Protein AF-A0A961CJL5-F1 (afdb_monomer)

Secondary structure (DSSP, 8-state):
--B---GGGTTHHHHHHHHHHHHHHTT--GGGB--SS-BHHHHHHHHHHT-S-----TTSSTTTSB--TTSEEETTEEE--S-STT-GGG-HHHHHHHHHHHHTT-

Nearest PDB structures (foldseek):
  1tzz-assembly2_B  TM=9.627E-01  e=3.401E-08  Bradyrhizobium japonicum
  2dw7-assembly2_D  TM=9.636E-01  e=3.176E-08  Bradyrhizobium japonicum
  1tzz-assembly1_A  TM=9.610E-01  e=4.787E-08  Bradyrhizobium japonicum
  2dw6-assembly1_B  TM=9.633E-01  e=1.087E-07  Bradyrhizobium japonicum
  4kem-assembly1_B  TM=9.646E-01  e=1.922E-06  Azospirillum sp. B510

Mean predicted aligned error: 2.97 Å

Solvent-accessible surface area (backbone atoms only — not comparable to full-atom values): 6190 Å² total; per-residue (Å²): 131,76,42,52,72,28,36,89,82,45,79,29,65,75,43,39,52,54,51,49,55,54,38,46,77,71,74,42,62,59,52,37,31,34,29,50,75,18,25,43,64,52,55,52,51,22,66,76,70,56,36,56,42,56,50,71,37,89,96,46,66,69,60,68,25,39,72,35,86,71,34,54,71,54,98,94,44,74,41,80,59,91,53,75,88,71,36,60,83,55,25,75,77,36,44,65,61,54,52,55,60,52,59,79,74,111

Structure (mmCIF, N/CA/C/O backbone):
data_AF-A0A961CJL5-F1
#
_entry.id   AF-A0A961CJL5-F1
#
loop_
_atom_site.group_PDB
_atom_site.id
_atom_site.type_symbol
_atom_site.label_atom_id
_atom_site.label_alt_id
_atom_site.label_comp_id
_atom_site.label_asym_id
_atom_site.label_entity_id
_atom_site.label_seq_id
_atom_site.pdbx_PDB_ins_code
_atom_site.Cartn_x
_atom_site.Cartn_y
_atom_site.Cartn_z
_atom_site.occupancy
_atom_site.B_iso_or_equiv
_atom_site.auth_seq_id
_atom_site.auth_comp_id
_atom_site.auth_asym_id
_atom_site.auth_atom_id
_atom_site.pdbx_PDB_model_num
ATOM 1 N N . ASP A 1 1 ? -5.318 6.126 18.265 1.00 95.12 1 ASP A N 1
ATOM 2 C CA . ASP A 1 1 ? -3.951 5.771 17.821 1.00 95.12 1 ASP A CA 1
ATOM 3 C C . ASP A 1 1 ? -3.889 5.399 16.346 1.00 95.12 1 ASP A C 1
ATOM 5 O O . ASP A 1 1 ? -4.892 5.525 15.645 1.00 95.12 1 ASP A O 1
ATOM 9 N N . VAL A 1 2 ? -2.712 5.013 15.869 1.00 97.25 2 VAL A N 1
ATOM 10 C CA . VAL A 1 2 ? -2.464 4.522 14.508 1.00 97.25 2 VAL A CA 1
ATOM 11 C C . VAL A 1 2 ? -1.920 3.102 14.632 1.00 97.25 2 VAL A C 1
ATOM 13 O O . VAL A 1 2 ? -1.057 2.851 15.470 1.00 97.25 2 VAL A O 1
ATOM 16 N N . ILE A 1 3 ? -2.447 2.174 13.837 1.00 98.31 3 ILE A N 1
ATOM 17 C CA . ILE A 1 3 ? -2.057 0.760 13.859 1.00 98.31 3 ILE A CA 1
ATOM 18 C C . ILE A 1 3 ? -1.244 0.467 12.601 1.00 98.31 3 ILE A C 1
ATOM 20 O O . ILE A 1 3 ? -1.746 0.642 11.497 1.00 98.31 3 ILE 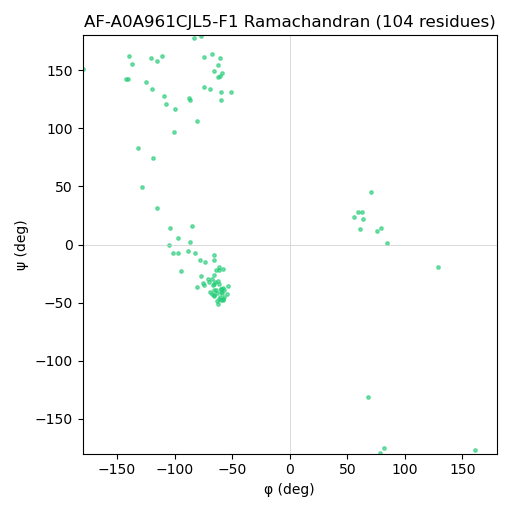A O 1
ATOM 24 N N . GLN A 1 4 ? -0.002 0.013 12.759 1.00 98.44 4 GLN A N 1
ATOM 25 C CA . GLN A 1 4 ? 0.968 -0.079 11.657 1.00 98.44 4 GLN A CA 1
ATOM 26 C C . GLN A 1 4 ? 1.392 -1.513 11.330 1.00 98.44 4 GLN A C 1
ATOM 28 O O . GLN A 1 4 ? 2.524 -1.751 10.917 1.00 98.44 4 GLN A O 1
ATOM 33 N N . VAL A 1 5 ? 0.496 -2.485 11.529 1.00 98.25 5 VAL A N 1
ATOM 34 C CA . VAL A 1 5 ? 0.769 -3.875 11.138 1.00 98.25 5 VAL A CA 1
ATOM 35 C C . VAL A 1 5 ? 1.035 -3.918 9.631 1.00 98.25 5 VAL A C 1
ATOM 37 O O . VAL A 1 5 ? 0.278 -3.339 8.852 1.00 98.25 5 VAL A O 1
ATOM 40 N N . ASP A 1 6 ? 2.118 -4.579 9.235 1.00 98.31 6 ASP A N 1
ATOM 41 C CA . ASP A 1 6 ? 2.555 -4.704 7.845 1.00 98.31 6 ASP A CA 1
ATOM 42 C C . ASP A 1 6 ? 2.128 -6.077 7.292 1.00 98.31 6 ASP A C 1
ATOM 44 O O . ASP A 1 6 ? 2.604 -7.097 7.805 1.00 98.31 6 ASP A O 1
ATOM 48 N N . PRO A 1 7 ? 1.256 -6.145 6.266 1.00 96.81 7 PRO A N 1
ATOM 49 C CA . PRO A 1 7 ? 0.864 -7.406 5.642 1.00 96.81 7 PRO A CA 1
ATOM 50 C C . PRO A 1 7 ? 2.059 -8.207 5.107 1.00 96.81 7 PRO A C 1
ATOM 52 O O . PRO A 1 7 ? 2.087 -9.427 5.257 1.00 96.81 7 PRO A O 1
ATOM 55 N N . GLY A 1 8 ? 3.059 -7.547 4.513 1.00 95.31 8 GLY A N 1
ATOM 56 C CA . GLY A 1 8 ? 4.237 -8.192 3.927 1.00 95.31 8 GLY A CA 1
ATOM 57 C C . GLY A 1 8 ? 5.129 -8.875 4.964 1.00 95.31 8 GLY A C 1
ATOM 58 O O . GLY A 1 8 ? 5.787 -9.866 4.653 1.00 95.31 8 GLY A O 1
ATOM 59 N N . LEU A 1 9 ? 5.093 -8.399 6.211 1.00 98.12 9 LEU A N 1
ATOM 60 C CA . LEU A 1 9 ? 5.855 -8.952 7.337 1.00 98.12 9 LEU A CA 1
ATOM 61 C C . LEU A 1 9 ? 4.996 -9.775 8.310 1.00 98.12 9 LEU A C 1
ATOM 63 O O . LEU A 1 9 ? 5.514 -10.312 9.287 1.00 98.12 9 LEU A O 1
ATOM 67 N N . SER A 1 10 ? 3.695 -9.896 8.039 1.00 97.69 10 SER A N 1
ATOM 68 C CA . SER A 1 10 ? 2.722 -10.544 8.927 1.00 97.69 10 SER A CA 1
ATOM 69 C C . SER A 1 10 ? 1.911 -11.605 8.187 1.00 97.69 10 SER A C 1
ATOM 71 O O . SER A 1 10 ? 0.691 -11.619 8.272 1.00 97.69 10 SER A O 1
ATOM 73 N N . TYR A 1 11 ? 2.586 -12.496 7.455 1.00 98.00 11 TYR A N 1
ATOM 74 C CA . TYR A 1 11 ? 1.978 -13.632 6.738 1.00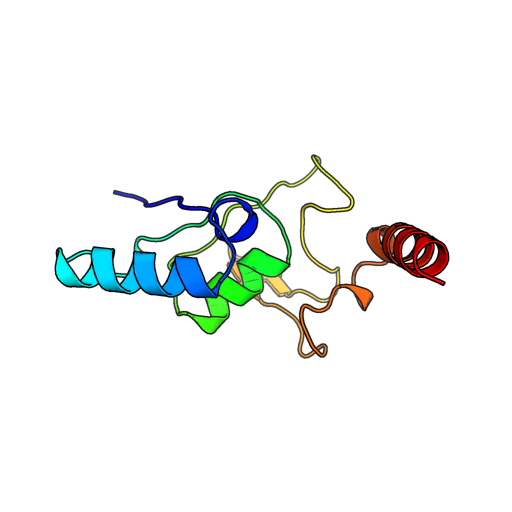 98.00 11 TYR A CA 1
ATOM 75 C C . TYR A 1 11 ? 0.992 -13.268 5.605 1.00 98.00 11 TYR A C 1
ATOM 77 O O . TYR A 1 11 ? 0.183 -14.097 5.183 1.00 98.00 11 TYR A O 1
ATOM 85 N N . GLY A 1 12 ? 1.090 -12.060 5.052 1.00 97.12 12 GLY A N 1
ATOM 86 C CA . GLY A 1 12 ? 0.351 -11.636 3.865 1.00 97.12 12 GLY A CA 1
ATOM 87 C C . GLY A 1 12 ? -1.085 -11.181 4.134 1.00 97.12 12 GLY A C 1
ATOM 88 O O . GLY A 1 12 ? -1.553 -11.086 5.268 1.00 97.12 12 GLY A O 1
ATOM 89 N N . ILE A 1 13 ? -1.811 -10.894 3.047 1.00 97.06 13 ILE A N 1
ATOM 90 C CA . ILE A 1 13 ? -3.153 -10.294 3.110 1.00 97.06 13 ILE A CA 1
ATOM 91 C C . ILE A 1 13 ? -4.175 -11.172 3.842 1.00 97.06 13 ILE A C 1
ATOM 93 O O . ILE A 1 13 ? -5.028 -10.651 4.552 1.00 97.06 13 ILE A O 1
ATOM 97 N N . THR A 1 14 ? -4.076 -12.497 3.729 1.00 98.19 14 THR A N 1
ATOM 98 C CA . THR A 1 14 ? -5.005 -13.419 4.398 1.00 98.19 14 THR A CA 1
ATOM 99 C C . THR A 1 14 ? -4.923 -13.304 5.916 1.00 98.19 14 THR A C 1
ATOM 101 O O . THR A 1 14 ? -5.950 -13.306 6.589 1.00 98.19 14 THR A O 1
ATOM 104 N N . GLU A 1 15 ? -3.715 -13.188 6.465 1.00 98.62 15 GLU A N 1
ATOM 105 C CA . GLU A 1 15 ? -3.544 -12.976 7.901 1.00 98.62 15 GLU A CA 1
ATOM 106 C C . GLU A 1 15 ? -3.904 -11.541 8.287 1.00 98.62 15 GLU A C 1
ATOM 108 O O . GLU A 1 15 ? -4.531 -11.319 9.320 1.00 98.62 15 GLU A O 1
ATOM 113 N N . TYR A 1 16 ? -3.617 -10.570 7.417 1.00 98.44 16 TYR A N 1
ATOM 114 C CA . TYR A 1 16 ? -4.034 -9.188 7.632 1.00 98.44 16 TYR A CA 1
ATOM 115 C C . TYR A 1 16 ? -5.556 -9.044 7.789 1.00 98.44 16 TYR A C 1
ATOM 117 O O . TYR A 1 16 ? -6.014 -8.295 8.647 1.00 98.44 16 TYR A O 1
ATOM 125 N N . LEU A 1 17 ? -6.356 -9.809 7.037 1.00 98.62 17 LEU A N 1
ATOM 126 C CA . LEU A 1 17 ? -7.812 -9.858 7.222 1.00 98.62 17 LEU A CA 1
ATOM 127 C C . LEU A 1 17 ? -8.199 -10.339 8.629 1.00 98.62 17 LEU A C 1
ATOM 129 O O . LEU A 1 17 ? -9.066 -9.741 9.256 1.00 98.62 17 LEU A O 1
ATOM 133 N N . ARG A 1 18 ? -7.504 -11.346 9.176 1.00 98.69 18 ARG A N 1
ATOM 134 C CA . ARG A 1 18 ? -7.741 -11.811 10.556 1.00 98.69 18 ARG A CA 1
ATOM 135 C C . ARG A 1 18 ? -7.343 -10.765 11.594 1.00 98.69 18 ARG A C 1
ATOM 137 O O . ARG A 1 18 ? -7.989 -10.654 12.636 1.00 98.69 18 ARG A O 1
ATOM 144 N N . VAL A 1 19 ? -6.291 -9.992 11.320 1.00 98.38 19 VAL A N 1
ATOM 145 C CA . VAL A 1 19 ? -5.912 -8.840 12.147 1.00 98.38 19 VAL A CA 1
ATOM 146 C C . VAL A 1 19 ? -7.035 -7.804 12.146 1.00 98.38 19 VAL A C 1
ATOM 148 O O . VAL A 1 19 ? -7.431 -7.364 13.223 1.00 98.38 19 VAL A O 1
ATOM 151 N N . LEU A 1 20 ? -7.589 -7.459 10.979 1.00 98.56 20 LEU A N 1
ATOM 152 C CA . LEU A 1 20 ? -8.723 -6.535 10.882 1.00 98.56 20 LEU A CA 1
ATOM 153 C C . LEU A 1 20 ? -9.943 -7.053 11.652 1.00 98.56 20 LEU A C 1
ATOM 155 O O . LEU A 1 20 ? -10.467 -6.318 12.486 1.00 98.56 20 LEU A O 1
ATOM 159 N N . ASP A 1 21 ? -10.319 -8.323 11.476 1.00 98.62 21 ASP A N 1
ATOM 160 C CA . ASP A 1 21 ? -11.418 -8.944 12.230 1.00 98.62 21 ASP A CA 1
ATOM 161 C C . ASP A 1 21 ? -11.201 -8.810 13.745 1.00 98.62 21 ASP A C 1
ATOM 163 O O . ASP A 1 21 ? -12.118 -8.496 14.510 1.00 98.62 21 ASP A O 1
ATOM 167 N N . ARG A 1 22 ? -9.960 -9.023 14.206 1.00 98.50 22 ARG A N 1
ATOM 168 C CA . ARG A 1 22 ? -9.616 -8.909 15.625 1.00 98.50 22 ARG A CA 1
ATOM 169 C C . ARG A 1 22 ? -9.705 -7.469 16.118 1.00 98.50 22 ARG A C 1
ATOM 171 O O . ARG A 1 22 ? -10.199 -7.259 17.226 1.00 98.50 22 ARG A O 1
ATOM 178 N N . LEU A 1 23 ? -9.228 -6.506 15.337 1.00 98.38 23 LEU A N 1
ATOM 179 C CA . LEU A 1 23 ? -9.282 -5.081 15.663 1.00 98.38 23 LEU A CA 1
ATOM 180 C C . LEU A 1 23 ? -10.729 -4.593 15.767 1.00 98.38 23 LEU A C 1
ATOM 182 O O . LEU A 1 23 ? -11.106 -3.999 16.780 1.00 98.38 23 LEU A O 1
ATOM 186 N N . GLU A 1 24 ? -11.556 -4.923 14.780 1.00 98.19 24 GLU A N 1
ATOM 187 C CA . GLU A 1 24 ? -12.967 -4.535 14.738 1.00 98.19 24 GLU A CA 1
ATOM 188 C C . GLU A 1 24 ? -13.759 -5.162 15.887 1.00 98.19 24 GLU A C 1
ATOM 190 O O . GLU A 1 24 ? -14.540 -4.476 16.548 1.00 98.19 24 GLU A O 1
ATOM 195 N N . ALA A 1 25 ? -13.472 -6.422 16.234 1.00 98.56 25 ALA A N 1
ATOM 196 C CA . ALA A 1 25 ? -14.050 -7.073 17.410 1.00 98.56 25 ALA A CA 1
ATOM 197 C C . ALA A 1 25 ? -13.695 -6.378 18.743 1.00 98.56 25 ALA A C 1
ATOM 199 O O . ALA A 1 25 ? -14.383 -6.592 19.740 1.00 98.56 25 ALA A O 1
ATOM 200 N N . HIS A 1 26 ? -12.642 -5.552 18.777 1.00 98.19 26 HIS A N 1
ATOM 201 C CA . HIS A 1 26 ? -12.247 -4.744 19.942 1.00 98.19 26 HIS A CA 1
ATOM 202 C C . HIS A 1 26 ? -12.621 -3.262 19.786 1.00 98.19 26 HIS A C 1
ATOM 204 O O . HIS A 1 26 ? -12.152 -2.427 20.558 1.00 98.19 26 HIS A O 1
ATOM 210 N N . GLY A 1 27 ? -13.475 -2.927 18.814 1.00 97.94 27 GLY A N 1
ATOM 211 C CA . GLY A 1 27 ? -13.984 -1.573 18.601 1.00 97.94 27 GLY A CA 1
ATOM 212 C C . GLY A 1 27 ? -13.018 -0.631 17.880 1.00 97.94 27 GLY A C 1
ATOM 213 O O . GLY A 1 27 ? -13.236 0.580 17.896 1.00 97.94 27 GLY A O 1
ATOM 214 N N . PHE A 1 28 ? -11.958 -1.150 17.254 1.00 98.19 28 PHE A N 1
ATOM 215 C CA . PHE A 1 28 ? -11.078 -0.345 16.411 1.00 98.19 28 PHE A CA 1
ATOM 216 C C . PHE A 1 28 ? -11.612 -0.296 14.982 1.00 98.19 28 PHE A C 1
ATOM 218 O O . PHE A 1 28 ? -11.819 -1.326 14.350 1.00 98.19 28 PHE A O 1
ATOM 225 N N . ASP A 1 29 ? -11.785 0.915 14.463 1.00 97.94 29 ASP A N 1
ATOM 226 C CA . ASP A 1 29 ? -12.145 1.132 13.067 1.00 97.94 29 ASP A CA 1
ATOM 227 C C . ASP A 1 29 ? -10.936 0.873 12.146 1.00 97.94 29 ASP A C 1
ATOM 229 O O . ASP A 1 29 ? -9.820 1.326 12.429 1.00 97.94 29 ASP A O 1
ATOM 233 N N . ARG A 1 30 ? -11.136 0.165 11.027 1.00 98.12 30 ARG A N 1
ATOM 234 C CA . ARG A 1 30 ? -10.055 -0.169 10.081 1.00 98.12 30 ARG A CA 1
ATOM 235 C C . ARG A 1 30 ? -9.382 1.053 9.451 1.00 98.12 30 ARG A C 1
ATOM 237 O O . ARG A 1 30 ? -8.216 0.970 9.070 1.00 98.12 30 ARG A O 1
ATOM 244 N N . THR A 1 31 ? -10.042 2.211 9.424 1.00 98.44 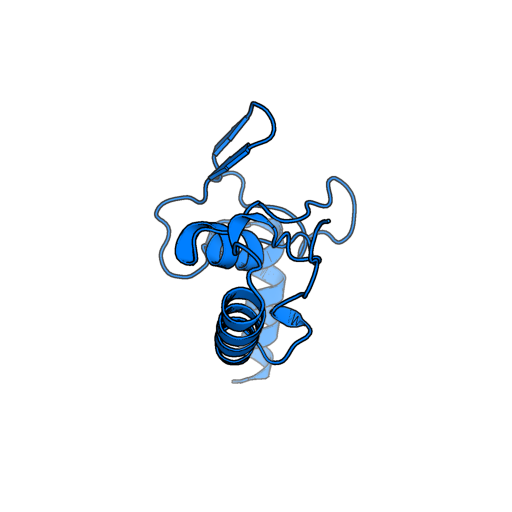31 THR A N 1
ATOM 245 C CA . THR A 1 31 ? -9.444 3.487 8.989 1.00 98.44 31 THR A CA 1
ATOM 246 C C . THR A 1 31 ? -8.328 3.970 9.922 1.00 98.44 31 THR A C 1
ATOM 248 O O . THR A 1 31 ? -7.601 4.903 9.595 1.00 98.44 31 THR A O 1
ATOM 251 N N . ARG A 1 32 ? -8.134 3.332 11.086 1.00 98.38 32 ARG A N 1
ATOM 252 C CA . ARG A 1 32 ? -6.975 3.551 11.969 1.00 98.38 32 ARG A CA 1
ATOM 253 C C . ARG A 1 32 ? -5.733 2.766 11.543 1.00 98.38 32 ARG A C 1
ATOM 255 O O . ARG A 1 32 ? -4.675 2.968 12.143 1.00 98.38 32 ARG A O 1
ATOM 262 N N . CYS A 1 33 ? -5.846 1.882 10.553 1.00 98.62 33 CYS A N 1
ATOM 263 C CA . CYS A 1 33 ? -4.739 1.076 10.058 1.00 98.62 33 CYS A CA 1
ATOM 264 C C . CYS A 1 33 ? -3.956 1.825 8.977 1.00 98.62 33 CYS A C 1
ATOM 266 O O . CYS A 1 33 ? -4.525 2.254 7.973 1.00 98.62 33 CYS A O 1
ATOM 268 N N . PHE A 1 34 ? -2.651 1.957 9.206 1.00 98.56 34 PHE A N 1
ATOM 269 C CA . PHE A 1 34 ? -1.678 2.567 8.309 1.00 98.56 34 PHE A CA 1
ATOM 270 C C . PHE A 1 34 ? -0.465 1.637 8.179 1.00 98.56 34 PHE A C 1
ATOM 272 O O . PHE A 1 34 ? 0.505 1.818 8.920 1.00 98.56 34 PHE A O 1
ATOM 279 N N . PRO A 1 35 ? -0.514 0.613 7.304 1.00 98.38 35 PRO A N 1
ATOM 280 C CA . PRO A 1 35 ? 0.576 -0.345 7.162 1.00 98.38 35 PRO A CA 1
ATOM 281 C C . PRO A 1 35 ? 1.942 0.321 6.967 1.00 98.38 35 PRO A C 1
ATOM 283 O O . PRO A 1 35 ? 2.102 1.202 6.114 1.00 98.38 35 PRO A O 1
ATOM 286 N N . HIS A 1 36 ? 2.924 -0.138 7.746 1.00 98.38 36 HIS A N 1
ATOM 287 C CA . HIS A 1 36 ? 4.346 0.064 7.462 1.00 98.38 36 HIS A CA 1
ATOM 288 C C . HIS A 1 36 ? 4.717 -0.619 6.136 1.00 98.38 36 HIS A C 1
ATOM 290 O O . HIS A 1 36 ? 4.051 -1.576 5.754 1.00 98.38 36 HIS A O 1
ATOM 296 N N . GLY A 1 37 ? 5.761 -0.146 5.446 1.00 95.56 37 GLY A N 1
ATOM 297 C CA . GLY A 1 37 ? 6.401 -0.885 4.345 1.00 95.56 37 GLY A CA 1
ATOM 298 C C . GLY A 1 37 ? 6.561 -0.099 3.042 1.00 95.56 37 GLY A C 1
ATOM 299 O O . GLY A 1 37 ? 7.406 -0.443 2.220 1.00 95.56 37 GLY A O 1
ATOM 300 N N . GLY A 1 38 ? 5.810 0.990 2.847 1.00 95.12 38 GLY A N 1
ATOM 301 C CA . GLY A 1 38 ? 6.079 1.984 1.797 1.00 95.12 38 GLY A CA 1
ATOM 302 C C . GLY A 1 38 ? 6.170 1.484 0.351 1.00 95.12 38 GLY A C 1
ATOM 303 O O . GLY A 1 38 ? 6.810 2.138 -0.475 1.00 95.12 38 GLY A O 1
ATOM 304 N N . HIS A 1 39 ? 5.558 0.340 0.042 1.00 95.75 39 HIS A N 1
ATOM 305 C CA . HIS A 1 39 ? 5.619 -0.329 -1.258 1.00 95.75 39 HIS A CA 1
ATOM 306 C C . HIS A 1 39 ? 4.249 -0.389 -1.948 1.00 95.75 39 HIS A C 1
ATOM 308 O O . HIS A 1 39 ? 3.201 -0.365 -1.298 1.00 95.75 39 HIS A O 1
ATOM 314 N N . LEU A 1 40 ? 4.255 -0.542 -3.277 1.00 96.00 40 LEU A N 1
ATOM 315 C CA . LEU A 1 40 ? 3.054 -0.534 -4.125 1.00 96.00 40 LEU A CA 1
ATOM 316 C C . LEU A 1 40 ? 1.977 -1.543 -3.683 1.00 96.00 40 LEU A C 1
ATOM 318 O O . LEU A 1 40 ? 0.793 -1.230 -3.701 1.00 96.00 40 LEU A O 1
ATOM 322 N N . ILE A 1 41 ? 2.368 -2.716 -3.176 1.00 96.00 41 ILE A N 1
ATOM 323 C CA . ILE A 1 41 ? 1.410 -3.712 -2.665 1.00 96.00 41 ILE A CA 1
ATOM 324 C C . ILE A 1 41 ? 0.564 -3.149 -1.506 1.00 96.00 41 ILE A C 1
ATOM 326 O O . ILE A 1 41 ? -0.640 -3.394 -1.459 1.00 96.00 41 ILE A O 1
ATOM 330 N N . ASN A 1 42 ? 1.143 -2.344 -0.603 1.00 97.00 42 ASN A N 1
ATOM 331 C CA . ASN A 1 42 ? 0.392 -1.774 0.518 1.00 97.00 42 ASN A CA 1
ATOM 332 C C . ASN A 1 42 ? -0.593 -0.702 0.063 1.00 97.00 42 ASN A C 1
ATOM 334 O O . ASN A 1 42 ? -1.659 -0.594 0.661 1.00 97.00 42 ASN A O 1
ATOM 338 N N . LEU A 1 43 ? -0.298 0.019 -1.023 1.00 97.44 43 LEU A N 1
ATOM 339 C CA . LEU A 1 43 ? -1.277 0.915 -1.637 1.00 97.44 43 LEU A CA 1
ATOM 340 C C . LEU A 1 43 ? -2.538 0.140 -2.043 1.00 97.44 43 LEU A C 1
ATOM 342 O O . LEU A 1 43 ? -3.648 0.546 -1.702 1.00 97.44 43 LEU A O 1
ATOM 346 N N . HIS A 1 44 ? -2.378 -1.013 -2.696 1.00 97.75 44 HIS A N 1
ATOM 347 C CA . HIS A 1 44 ? -3.513 -1.860 -3.069 1.00 97.75 44 HIS A CA 1
ATOM 348 C C . HIS A 1 44 ? -4.243 -2.445 -1.855 1.00 97.75 44 HIS A C 1
ATOM 350 O O . HIS A 1 44 ? -5.471 -2.492 -1.861 1.00 97.75 44 HIS A O 1
ATOM 356 N N . VAL A 1 45 ? -3.526 -2.850 -0.800 1.00 97.75 45 VAL A N 1
ATOM 357 C CA . VAL A 1 45 ? -4.151 -3.317 0.452 1.00 97.75 45 VAL A CA 1
ATOM 358 C C . VAL A 1 45 ? -5.006 -2.210 1.075 1.00 97.75 45 VAL A C 1
ATOM 360 O O . VAL A 1 45 ? -6.148 -2.457 1.459 1.00 97.75 45 VAL A O 1
ATOM 363 N N . VAL A 1 46 ? -4.488 -0.982 1.139 1.00 97.94 46 VAL A N 1
ATOM 364 C CA . VAL A 1 46 ? -5.202 0.173 1.698 1.00 97.94 46 VAL A CA 1
ATOM 365 C C . VAL A 1 46 ? -6.459 0.489 0.901 1.00 97.94 46 VAL A C 1
ATOM 367 O O . VAL A 1 46 ? -7.536 0.585 1.492 1.00 97.94 46 VAL A O 1
ATOM 370 N N . VAL A 1 47 ? -6.340 0.614 -0.423 1.00 97.38 47 VAL A N 1
ATOM 371 C CA . VAL A 1 47 ? -7.476 0.941 -1.299 1.00 97.38 47 VAL A CA 1
ATOM 372 C C . VAL A 1 47 ? -8.504 -0.189 -1.302 1.00 97.38 47 VAL A C 1
ATOM 374 O O . VAL A 1 47 ? -9.698 0.068 -1.174 1.00 97.38 47 VAL A O 1
ATOM 377 N N . GLY A 1 48 ? -8.054 -1.441 -1.399 1.00 97.25 48 GLY A N 1
ATOM 378 C CA . GLY A 1 48 ? -8.930 -2.608 -1.492 1.00 97.25 48 GLY A CA 1
ATOM 379 C C . GLY A 1 48 ? -9.686 -2.928 -0.201 1.00 97.25 48 GLY A C 1
ATOM 380 O O . GLY A 1 48 ? -10.811 -3.418 -0.266 1.00 97.25 48 GLY A O 1
ATOM 381 N N . LEU A 1 49 ? -9.099 -2.649 0.969 1.00 98.12 49 LEU A N 1
ATOM 382 C CA . LEU A 1 49 ? -9.716 -2.949 2.270 1.00 98.12 49 LEU A CA 1
ATOM 383 C C . LEU A 1 49 ? -10.353 -1.731 2.953 1.00 98.12 49 LEU A C 1
ATOM 385 O O . LEU A 1 49 ? -11.020 -1.901 3.978 1.00 98.12 49 LEU A O 1
ATOM 389 N N . GLY A 1 50 ? -10.172 -0.528 2.400 1.00 98.06 50 GLY A N 1
ATOM 390 C CA . GLY A 1 50 ? -10.690 0.719 2.965 1.00 98.06 50 GLY A CA 1
ATOM 391 C C . GLY A 1 50 ? -9.962 1.144 4.243 1.00 98.06 50 GLY A C 1
ATOM 392 O O . GLY A 1 50 ? -10.607 1.481 5.235 1.00 98.06 50 GLY A O 1
ATOM 393 N N . LEU A 1 51 ? -8.628 1.071 4.248 1.00 98.62 51 LEU A N 1
ATOM 394 C CA . LEU A 1 51 ? -7.799 1.474 5.393 1.00 98.62 51 LEU A CA 1
ATOM 395 C C . LEU A 1 51 ? -7.543 2.992 5.399 1.00 98.62 51 LEU A C 1
ATOM 397 O O . LEU A 1 51 ? -7.971 3.713 4.501 1.00 98.62 51 LEU A O 1
ATOM 401 N N . GLY A 1 52 ? -6.835 3.490 6.417 1.00 98.12 52 GLY A N 1
ATOM 402 C CA . GLY A 1 52 ? -6.589 4.928 6.582 1.00 98.12 52 GLY A CA 1
ATOM 403 C C . GLY A 1 52 ? -5.518 5.513 5.659 1.00 98.12 52 GLY A C 1
ATOM 404 O O . GLY A 1 52 ? -5.553 6.700 5.344 1.00 98.12 52 GLY A O 1
ATOM 405 N N . GLY A 1 53 ? -4.558 4.696 5.235 1.00 97.94 53 GLY A N 1
ATOM 406 C CA . GLY A 1 53 ? -3.415 5.106 4.420 1.00 97.94 53 GLY A CA 1
ATOM 407 C C . GLY A 1 53 ? -2.299 4.071 4.511 1.00 97.94 53 GLY A C 1
ATOM 408 O O . GLY A 1 53 ? -2.459 3.057 5.176 1.00 97.94 53 GLY A O 1
ATOM 409 N N . CYS A 1 54 ? -1.155 4.314 3.883 1.00 97.31 54 CYS A N 1
ATOM 410 C CA . CYS A 1 54 ? 0.073 3.559 4.138 1.00 97.31 54 CYS A CA 1
ATOM 411 C C . CYS A 1 54 ? 1.269 4.501 4.140 1.00 97.31 54 CYS A C 1
ATOM 413 O O . CYS A 1 54 ? 1.200 5.631 3.651 1.00 97.31 54 CYS A O 1
ATOM 415 N N . GLU A 1 55 ? 2.368 4.025 4.706 1.00 97.44 55 GLU A N 1
ATOM 416 C CA . GLU A 1 55 ? 3.640 4.728 4.639 1.00 97.44 55 GLU A CA 1
ATOM 417 C C . GLU A 1 55 ? 4.109 4.909 3.184 1.00 97.44 55 GLU A C 1
ATOM 419 O O . GLU A 1 55 ? 3.666 4.205 2.277 1.00 97.44 55 GLU A O 1
ATOM 424 N N . ALA A 1 56 ? 5.012 5.860 2.953 1.00 95.50 56 ALA A N 1
ATOM 425 C CA . ALA A 1 56 ? 5.710 6.041 1.688 1.00 95.50 56 ALA A CA 1
ATOM 426 C C . ALA A 1 56 ? 7.160 6.445 1.969 1.00 95.50 56 ALA A C 1
ATOM 428 O O . ALA A 1 56 ? 7.415 7.241 2.874 1.00 95.50 56 ALA A O 1
ATOM 429 N N . TYR A 1 57 ? 8.098 5.952 1.157 1.00 95.06 57 TYR A N 1
ATOM 430 C CA . TYR A 1 57 ? 9.530 6.210 1.330 1.00 95.06 57 TYR A CA 1
ATOM 431 C C . TYR A 1 57 ? 10.160 6.948 0.137 1.00 95.06 57 TYR A C 1
ATOM 433 O O . TYR A 1 57 ? 10.883 6.345 -0.658 1.00 95.06 57 TYR A O 1
ATOM 441 N N . PRO A 1 58 ? 9.925 8.259 -0.036 1.00 91.25 58 PRO A N 1
ATOM 442 C CA . PRO A 1 58 ? 10.652 9.022 -1.042 1.00 91.25 58 PRO A CA 1
ATOM 443 C C . PRO A 1 58 ? 12.166 8.988 -0.780 1.00 91.25 58 PRO A C 1
ATOM 445 O O . PRO A 1 58 ? 12.631 9.381 0.288 1.00 91.25 58 PRO A O 1
ATOM 448 N N . GLY A 1 59 ? 12.939 8.543 -1.772 1.00 91.69 59 GLY A N 1
ATOM 449 C CA . GLY A 1 59 ? 14.404 8.619 -1.756 1.00 91.69 59 GLY A CA 1
ATOM 450 C C . GLY A 1 59 ? 15.141 7.487 -1.032 1.00 91.69 59 GLY A C 1
ATOM 451 O O . GLY A 1 59 ? 16.369 7.515 -1.008 1.00 91.69 59 GLY A O 1
ATOM 452 N N . VAL A 1 60 ? 14.448 6.483 -0.481 1.00 95.38 60 VAL A N 1
ATOM 453 C CA . VAL A 1 60 ? 15.081 5.305 0.144 1.00 95.38 60 VAL A CA 1
ATOM 454 C C . VAL A 1 60 ? 14.370 4.008 -0.251 1.00 95.38 60 VAL A C 1
ATOM 456 O O . VAL A 1 60 ? 13.204 4.019 -0.633 1.00 95.38 60 VAL A O 1
ATOM 459 N N . PHE A 1 61 ? 15.093 2.885 -0.188 1.00 95.12 61 PHE A N 1
ATOM 460 C CA . PHE A 1 61 ? 14.602 1.529 -0.502 1.00 95.12 61 PHE A CA 1
ATOM 461 C C . PHE A 1 61 ? 14.096 1.303 -1.940 1.00 95.12 61 PHE A C 1
ATOM 463 O O . PHE A 1 61 ? 13.482 0.274 -2.228 1.00 95.12 61 PHE A O 1
ATOM 470 N N . GLY A 1 62 ? 14.378 2.225 -2.866 1.00 94.19 62 GLY A N 1
ATOM 471 C CA . GLY A 1 62 ? 14.201 1.973 -4.296 1.00 94.19 62 GLY A CA 1
ATOM 472 C C . GLY A 1 62 ? 15.074 0.794 -4.766 1.00 94.19 62 GLY A C 1
ATOM 473 O O . GLY A 1 62 ? 16.176 0.620 -4.236 1.00 94.19 62 GLY A O 1
ATOM 474 N N . PRO A 1 63 ? 14.605 -0.023 -5.728 1.00 94.81 63 PRO A N 1
ATOM 475 C CA . PRO A 1 63 ? 13.372 0.153 -6.513 1.00 94.81 63 PRO A CA 1
ATOM 476 C C . PRO A 1 63 ? 12.101 -0.450 -5.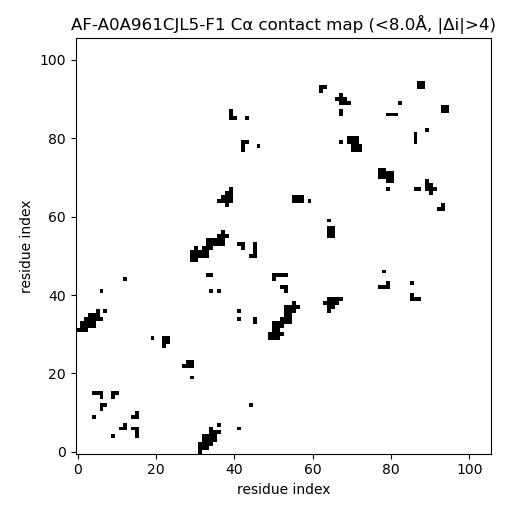876 1.00 94.81 63 PRO A C 1
ATOM 478 O O . PRO A 1 63 ? 11.000 -0.265 -6.395 1.00 94.81 63 PRO A O 1
ATOM 481 N N . PHE A 1 64 ? 12.223 -1.171 -4.757 1.00 94.69 64 PHE A N 1
ATOM 482 C CA . PHE A 1 64 ? 11.109 -1.905 -4.135 1.00 94.69 64 PHE A CA 1
ATOM 483 C C . PHE A 1 64 ? 10.123 -0.996 -3.387 1.00 94.69 64 PHE A C 1
ATOM 485 O O . PHE A 1 64 ? 8.919 -1.260 -3.367 1.00 94.69 64 PHE A O 1
ATOM 492 N N . GLY A 1 65 ? 10.628 0.087 -2.794 1.00 94.69 65 GLY A N 1
ATOM 493 C CA . GLY A 1 65 ? 9.814 1.161 -2.236 1.00 94.69 65 GLY A CA 1
ATOM 494 C C . GLY A 1 65 ? 9.201 2.064 -3.313 1.00 94.69 65 GLY A C 1
ATOM 495 O O . GLY A 1 65 ? 9.656 2.133 -4.458 1.00 94.69 65 GLY A O 1
ATOM 496 N N . GLY A 1 66 ? 8.163 2.799 -2.926 1.00 93.94 66 GLY A N 1
ATOM 497 C CA . GLY A 1 66 ? 7.521 3.810 -3.763 1.00 93.94 66 GLY A CA 1
ATOM 498 C C . GLY A 1 66 ? 6.572 3.253 -4.826 1.00 93.94 66 GLY A C 1
ATOM 499 O O . GLY A 1 66 ? 6.363 2.046 -4.962 1.00 93.94 66 GLY A O 1
ATOM 500 N N . TYR A 1 67 ? 5.997 4.170 -5.601 1.00 95.12 67 TYR A N 1
ATOM 501 C CA . TYR A 1 67 ? 4.874 3.913 -6.505 1.00 95.12 67 TYR A CA 1
ATOM 502 C C . TYR A 1 67 ? 5.282 4.001 -7.979 1.00 95.12 67 TYR A C 1
ATOM 504 O O . TYR A 1 67 ? 6.336 4.551 -8.304 1.00 95.12 67 TYR A O 1
ATOM 512 N N . ALA A 1 68 ? 4.459 3.440 -8.865 1.00 94.69 68 ALA A N 1
ATOM 513 C CA . ALA A 1 68 ? 4.646 3.571 -10.306 1.00 94.69 68 ALA A CA 1
ATOM 514 C C . ALA A 1 68 ? 4.448 5.037 -10.750 1.00 94.69 68 ALA A C 1
ATOM 516 O O . ALA A 1 68 ? 3.627 5.738 -10.153 1.00 94.69 68 ALA A O 1
ATOM 517 N N . PRO A 1 69 ? 5.124 5.515 -11.815 1.00 95.25 69 PRO A N 1
ATOM 518 C CA . PRO A 1 69 ? 4.892 6.853 -12.373 1.00 95.25 69 PRO A CA 1
ATOM 519 C C . PRO A 1 69 ? 3.445 7.101 -12.827 1.00 95.25 69 PRO A C 1
ATOM 521 O O . PRO A 1 69 ? 3.025 8.247 -12.952 1.00 95.25 69 PRO A O 1
ATOM 524 N N . THR A 1 70 ? 2.695 6.030 -13.084 1.00 96.62 70 THR A N 1
ATOM 525 C CA . THR A 1 70 ? 1.273 6.027 -13.448 1.00 96.62 70 THR A CA 1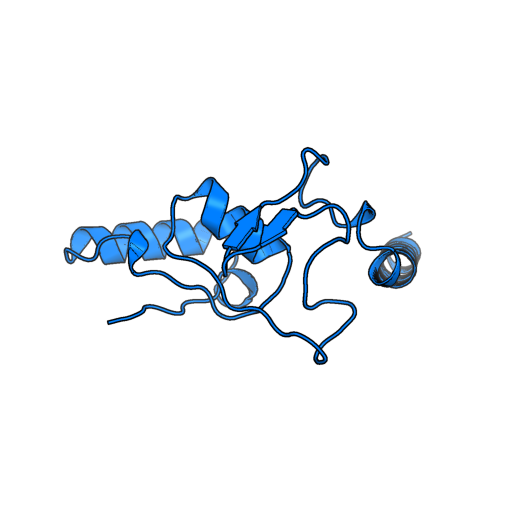
ATOM 526 C C . THR A 1 70 ? 0.337 6.245 -12.257 1.00 96.62 70 THR A C 1
ATOM 528 O O . THR A 1 70 ? -0.840 6.535 -12.462 1.00 96.62 70 THR A O 1
ATOM 531 N N . CYS A 1 71 ? 0.826 6.140 -11.016 1.00 96.81 71 CYS A N 1
ATOM 532 C CA . CYS A 1 71 ? 0.028 6.431 -9.828 1.00 96.81 71 CYS A CA 1
ATOM 533 C C . CYS A 1 71 ? -0.264 7.935 -9.732 1.00 96.81 71 CYS A C 1
ATOM 535 O O . CYS A 1 71 ? 0.634 8.773 -9.848 1.00 96.81 71 CYS A O 1
ATOM 537 N N . ALA A 1 72 ? -1.517 8.293 -9.457 1.00 96.88 72 ALA A N 1
ATOM 538 C CA . ALA A 1 72 ? -1.909 9.687 -9.293 1.00 96.88 72 ALA A CA 1
ATOM 539 C C . ALA A 1 72 ? -1.536 10.169 -7.885 1.00 96.88 72 ALA A C 1
ATOM 541 O O . ALA A 1 72 ? -2.188 9.789 -6.916 1.00 96.88 72 ALA A O 1
ATOM 542 N N . ILE A 1 73 ? -0.493 10.997 -7.767 1.00 95.06 73 ILE A N 1
ATOM 543 C CA . ILE A 1 73 ? -0.001 11.536 -6.489 1.00 95.06 73 ILE A CA 1
ATOM 544 C C . ILE A 1 73 ? -0.324 13.029 -6.395 1.00 95.06 73 ILE A C 1
ATOM 546 O O . ILE A 1 73 ? 0.044 13.814 -7.270 1.00 95.06 73 ILE A O 1
ATOM 550 N N . GLY A 1 74 ? -0.966 13.448 -5.305 1.00 96.06 74 GLY A N 1
ATOM 551 C CA . GLY A 1 74 ? -1.283 14.855 -5.068 1.00 96.06 74 GLY A CA 1
ATOM 552 C C . GLY A 1 74 ? -2.019 15.089 -3.754 1.00 96.06 74 GLY A C 1
ATOM 553 O O . GLY A 1 74 ? -2.715 14.212 -3.251 1.00 96.06 74 GLY A O 1
ATOM 554 N N . GLY A 1 75 ? -1.846 16.275 -3.163 1.00 96.06 75 GLY A N 1
ATOM 555 C CA . GLY A 1 75 ? -2.574 16.664 -1.946 1.00 96.06 75 GLY A CA 1
ATOM 556 C C . GLY A 1 75 ? -2.349 15.741 -0.740 1.00 96.06 75 GLY A C 1
ATOM 557 O O . GLY A 1 75 ? -3.244 15.597 0.082 1.00 96.06 75 GLY A O 1
ATOM 558 N N . GLY A 1 76 ? -1.187 15.083 -0.654 1.00 95.06 76 GLY A N 1
ATOM 559 C CA . GLY A 1 76 ? -0.903 14.088 0.390 1.00 95.06 76 GLY A CA 1
ATOM 560 C C . GLY A 1 76 ? -1.583 12.731 0.177 1.00 95.06 76 GLY A C 1
ATOM 561 O O . GLY A 1 76 ? -1.572 11.904 1.082 1.00 95.06 76 GLY A O 1
ATOM 562 N N . THR A 1 77 ? -2.158 12.493 -1.002 1.00 96.75 77 THR A N 1
ATOM 563 C CA . THR A 1 77 ? -2.831 11.243 -1.375 1.00 96.75 77 THR A CA 1
ATOM 564 C C . THR A 1 77 ? -2.170 10.603 -2.592 1.00 96.75 77 THR A C 1
ATOM 566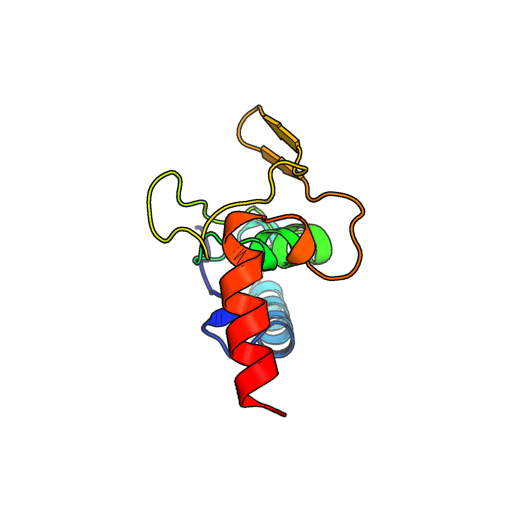 O O . THR A 1 77 ? -1.449 11.265 -3.346 1.00 96.75 77 THR A O 1
ATOM 569 N N . VAL A 1 78 ? -2.417 9.307 -2.768 1.00 96.75 78 VAL A N 1
ATOM 570 C CA . VAL A 1 78 ? -1.985 8.527 -3.927 1.00 96.75 78 VAL A CA 1
ATOM 571 C C . VAL A 1 78 ? -3.096 7.557 -4.336 1.00 96.75 78 VAL A C 1
ATOM 573 O O . VAL A 1 78 ? -3.764 6.994 -3.470 1.00 96.75 78 VAL A O 1
ATOM 576 N N . ALA A 1 79 ? -3.285 7.355 -5.639 1.00 97.12 79 ALA A N 1
ATOM 577 C CA . ALA A 1 79 ? -4.157 6.321 -6.192 1.00 97.12 79 ALA A CA 1
ATOM 578 C C . ALA A 1 79 ? -3.380 5.420 -7.170 1.00 97.12 79 ALA A C 1
ATOM 580 O O . ALA A 1 79 ? -2.555 5.944 -7.929 1.00 97.12 79 ALA A O 1
ATOM 581 N N . PRO A 1 80 ? -3.618 4.092 -7.160 1.00 97.12 80 PRO A N 1
ATOM 582 C CA . PRO A 1 80 ? -3.043 3.188 -8.151 1.00 97.12 80 PRO A CA 1
ATOM 583 C C . PRO A 1 80 ? -3.638 3.459 -9.541 1.00 97.12 80 PRO A C 1
ATOM 585 O O . PRO A 1 80 ? -4.673 4.115 -9.669 1.00 97.12 80 PRO A O 1
ATOM 588 N N . SER A 1 81 ? -2.974 2.955 -10.578 1.00 96.69 81 SER A N 1
ATOM 589 C CA . SER A 1 81 ? -3.516 2.910 -11.938 1.00 96.69 81 SER A CA 1
ATOM 590 C C . SER A 1 81 ? -4.533 1.767 -12.096 1.00 96.69 81 SER A C 1
ATOM 592 O O . SER A 1 81 ? -4.755 0.979 -11.175 1.00 96.69 81 SER A O 1
ATOM 594 N N . ASP A 1 82 ? -5.103 1.637 -13.297 1.00 96.56 82 ASP A N 1
ATOM 595 C CA . ASP A 1 82 ? -5.966 0.511 -13.684 1.00 96.56 82 ASP A CA 1
ATOM 596 C C . ASP A 1 82 ? -5.174 -0.718 -14.185 1.00 96.56 82 ASP A C 1
ATOM 598 O O . ASP A 1 82 ? -5.729 -1.603 -14.845 1.00 96.56 82 ASP A O 1
ATOM 602 N N . ALA A 1 83 ? -3.863 -0.780 -13.927 1.00 97.25 83 ALA A N 1
ATOM 603 C CA . ALA A 1 83 ? -3.037 -1.902 -14.351 1.00 97.25 83 ALA A CA 1
ATOM 604 C C . ALA A 1 83 ? -3.491 -3.226 -13.706 1.00 97.25 83 ALA A C 1
ATOM 606 O O . ALA A 1 83 ? -3.884 -3.249 -12.536 1.00 97.25 83 ALA A O 1
ATOM 607 N N . PRO A 1 84 ? -3.407 -4.360 -14.427 1.00 96.50 84 PRO A N 1
ATOM 608 C CA . PRO A 1 84 ? -3.694 -5.666 -13.847 1.00 96.50 84 PRO A CA 1
ATOM 609 C C . PRO A 1 84 ? -2.784 -6.001 -12.654 1.00 96.50 84 PRO A C 1
ATOM 611 O O . PRO A 1 84 ? -1.604 -5.653 -12.619 1.00 96.50 84 PRO A O 1
ATOM 614 N N . GLY A 1 85 ? -3.323 -6.750 -11.691 1.00 95.38 85 GLY A N 1
ATOM 615 C CA . GLY A 1 85 ? -2.565 -7.193 -10.520 1.00 95.38 85 GLY A CA 1
ATOM 616 C C . GLY A 1 85 ? -2.181 -6.035 -9.596 1.00 95.38 85 GLY A C 1
ATOM 617 O O . GLY A 1 85 ? -3.034 -5.241 -9.210 1.00 95.38 85 GLY A O 1
ATOM 618 N N . PHE A 1 86 ? -0.904 -5.978 -9.209 1.00 95.31 86 PHE A N 1
ATOM 619 C CA . PHE A 1 86 ? -0.351 -4.913 -8.360 1.00 95.31 86 PHE A CA 1
ATOM 620 C C . PHE A 1 86 ? 0.340 -3.797 -9.163 1.00 95.31 86 PHE A C 1
ATOM 622 O O . PHE A 1 86 ? 0.997 -2.955 -8.559 1.00 95.31 86 PHE A O 1
ATOM 629 N N . GLY A 1 87 ? 0.276 -3.816 -10.502 1.00 96.12 87 GLY A N 1
ATOM 630 C CA . GLY A 1 87 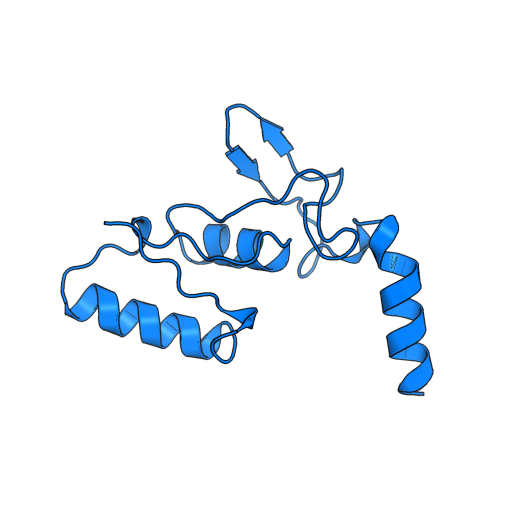? 0.924 -2.809 -11.353 1.00 96.12 87 GLY A CA 1
ATOM 631 C C . GLY A 1 87 ? 2.455 -2.773 -11.246 1.00 96.12 87 GLY A C 1
ATOM 632 O O . GLY A 1 87 ? 3.062 -1.720 -11.435 1.00 96.12 87 GLY A O 1
ATOM 633 N N . LEU A 1 88 ? 3.100 -3.901 -10.919 1.00 95.44 88 LEU A N 1
ATO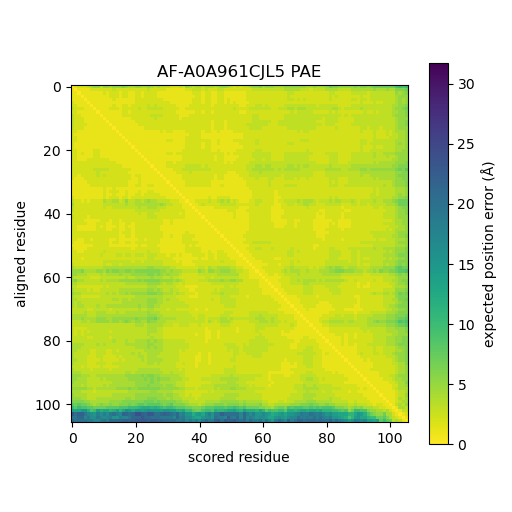M 634 C CA . LEU A 1 88 ? 4.562 -3.966 -10.773 1.00 95.44 88 LEU A CA 1
ATOM 635 C C . LEU A 1 88 ? 5.277 -3.693 -12.103 1.00 95.44 88 LEU A C 1
ATOM 637 O O . LEU A 1 88 ? 6.348 -3.093 -12.121 1.00 95.44 88 LEU A O 1
ATOM 641 N N . GLU A 1 89 ? 4.655 -4.083 -13.211 1.00 95.25 89 GLU A N 1
ATOM 642 C CA . GLU A 1 89 ? 5.119 -3.876 -14.582 1.00 95.25 89 GLU A CA 1
ATOM 643 C C . GLU A 1 89 ? 5.181 -2.390 -14.957 1.00 95.25 89 GLU A C 1
ATOM 645 O O . GLU A 1 89 ? 5.930 -2.004 -15.853 1.00 95.25 89 GLU A O 1
ATOM 650 N N . GLU A 1 90 ? 4.437 -1.538 -14.250 1.00 96.19 90 GLU A N 1
ATOM 651 C CA . GLU A 1 90 ? 4.464 -0.089 -14.441 1.00 96.19 90 GLU A CA 1
ATOM 652 C C . GLU A 1 90 ? 5.561 0.606 -13.619 1.00 96.19 90 GLU A C 1
ATOM 654 O O . GLU A 1 90 ? 5.673 1.830 -13.682 1.00 96.19 90 GLU A O 1
ATOM 659 N N . LYS A 1 91 ? 6.395 -0.137 -12.873 1.00 96.00 91 LYS A N 1
ATOM 660 C CA . LYS A 1 91 ? 7.625 0.365 -12.233 1.00 96.00 91 LYS A CA 1
ATOM 661 C C . LYS A 1 91 ? 8.852 -0.024 -13.074 1.00 96.00 91 LYS A C 1
ATOM 663 O O . LYS A 1 91 ? 9.373 -1.132 -12.918 1.00 96.00 91 LYS A O 1
ATOM 668 N N . PRO A 1 92 ? 9.367 0.867 -13.947 1.00 95.00 92 PRO A N 1
ATOM 669 C CA . PRO A 1 92 ? 10.451 0.517 -14.869 1.00 95.00 92 PRO A CA 1
ATOM 670 C C . PRO A 1 92 ? 11.748 0.120 -14.156 1.00 95.00 92 PRO A C 1
ATOM 672 O O . PRO A 1 92 ? 12.503 -0.711 -14.652 1.00 95.00 92 PRO A O 1
ATOM 675 N N . ASP A 1 93 ? 11.995 0.702 -12.984 1.00 94.69 93 ASP A N 1
ATOM 676 C CA . ASP A 1 93 ? 13.152 0.434 -12.132 1.00 94.69 93 ASP A CA 1
ATOM 677 C C . ASP A 1 93 ? 13.080 -0.924 -11.417 1.00 94.69 93 ASP A C 1
ATOM 679 O O . ASP A 1 93 ? 14.100 -1.415 -10.940 1.00 94.69 93 ASP A O 1
ATOM 683 N N . LEU A 1 94 ? 11.904 -1.556 -11.373 1.00 95.62 94 LEU A N 1
ATOM 684 C CA . LEU A 1 94 ? 11.698 -2.882 -10.790 1.00 95.62 94 LEU A CA 1
ATOM 685 C C . LEU A 1 94 ? 11.788 -4.012 -11.835 1.00 95.62 94 LEU A C 1
ATOM 687 O O . LEU A 1 94 ? 12.093 -5.152 -11.483 1.00 95.62 94 LEU A O 1
ATOM 691 N N . ALA A 1 95 ? 11.564 -3.707 -13.117 1.00 93.56 95 ALA A N 1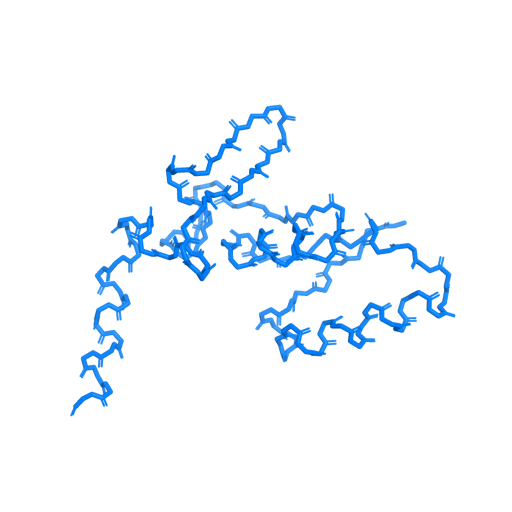
ATOM 692 C CA . ALA A 1 95 ? 11.386 -4.701 -14.178 1.00 93.56 95 ALA A CA 1
ATOM 693 C C . ALA A 1 95 ? 12.567 -5.680 -14.329 1.00 93.56 95 ALA A C 1
ATOM 695 O O . ALA A 1 95 ? 12.357 -6.890 -14.413 1.00 93.56 95 ALA A O 1
ATOM 696 N N . SER A 1 96 ? 13.809 -5.182 -14.321 1.00 94.69 96 SER A N 1
ATOM 697 C CA . SER A 1 96 ? 15.003 -6.031 -14.462 1.00 94.69 96 SER A CA 1
ATOM 698 C C . SER A 1 96 ? 15.199 -6.979 -13.276 1.00 94.69 96 SER A C 1
ATOM 700 O O . SER A 1 96 ? 15.643 -8.109 -13.463 1.00 94.69 96 SER A O 1
ATOM 702 N N . HIS A 1 97 ? 14.837 -6.548 -12.066 1.00 94.56 97 HIS A N 1
ATOM 703 C CA . HIS A 1 97 ? 14.928 -7.375 -10.865 1.00 94.56 97 HIS A CA 1
ATOM 704 C C . HIS A 1 97 ? 13.909 -8.516 -10.886 1.00 94.56 97 HIS A C 1
ATOM 706 O O . HIS A 1 97 ? 14.252 -9.643 -10.540 1.00 94.56 97 HIS A O 1
ATOM 712 N N . LEU A 1 98 ? 12.678 -8.245 -11.332 1.00 92.69 98 LEU A N 1
ATOM 713 C CA . LEU A 1 98 ? 11.648 -9.277 -11.475 1.00 92.69 98 LEU A CA 1
ATOM 714 C C . LEU A 1 98 ? 12.021 -10.301 -12.548 1.00 92.69 98 LEU A C 1
ATOM 716 O O . LEU A 1 98 ? 11.885 -11.498 -12.309 1.00 92.69 98 LEU A O 1
ATOM 720 N N . ALA A 1 99 ? 12.524 -9.841 -13.698 1.00 92.19 99 ALA A N 1
ATOM 721 C CA . ALA A 1 99 ? 12.970 -10.725 -14.773 1.00 92.19 99 ALA A CA 1
ATOM 722 C C . ALA A 1 99 ? 14.064 -11.691 -14.290 1.00 92.19 99 ALA A C 1
ATOM 724 O O . ALA A 1 99 ? 13.926 -12.899 -14.469 1.00 92.19 99 ALA A O 1
ATOM 725 N N . ALA A 1 100 ? 15.079 -11.175 -13.587 1.00 93.62 100 ALA A N 1
ATOM 726 C CA . ALA A 1 100 ? 16.153 -11.996 -13.029 1.00 93.62 100 ALA A CA 1
ATOM 727 C C . ALA A 1 100 ? 15.632 -13.076 -12.059 1.00 93.62 100 ALA A C 1
ATOM 729 O O . ALA A 1 100 ? 16.057 -14.223 -12.131 1.00 93.62 100 ALA A O 1
ATOM 730 N N . MET A 1 101 ? 14.665 -12.745 -11.194 1.00 91.56 101 MET A N 1
ATOM 731 C CA . MET A 1 101 ? 14.091 -13.717 -10.250 1.00 91.56 101 MET A CA 1
ATOM 732 C C . MET A 1 101 ? 13.285 -14.831 -10.929 1.00 91.56 101 MET A C 1
ATOM 734 O O . MET A 1 101 ? 13.174 -15.922 -10.376 1.00 91.56 101 MET A O 1
ATOM 738 N N . VAL A 1 102 ? 12.673 -14.556 -12.083 1.00 90.19 102 VAL A N 1
ATOM 739 C CA . VAL A 1 102 ? 11.888 -15.555 -12.824 1.00 90.19 102 VAL A CA 1
ATOM 740 C C . VAL A 1 102 ? 12.795 -16.467 -13.645 1.00 90.19 102 VAL A C 1
ATOM 742 O O . VAL A 1 102 ? 12.517 -17.660 -13.732 1.00 90.19 102 VAL A O 1
ATOM 745 N N . GLU A 1 103 ? 13.881 -15.938 -14.210 1.00 83.25 103 GLU A N 1
ATOM 746 C CA . GLU A 1 103 ? 14.892 -16.745 -14.906 1.00 83.25 103 GLU A CA 1
ATOM 747 C C . GLU A 1 103 ? 15.526 -17.788 -13.974 1.00 83.25 103 GLU A C 1
ATOM 749 O O . GLU A 1 103 ? 15.692 -18.931 -14.381 1.00 83.25 103 GLU A O 1
ATOM 754 N N . ASP A 1 104 ? 15.770 -17.442 -12.706 1.00 73.19 104 ASP A N 1
ATOM 755 C CA . ASP A 1 104 ? 16.294 -18.372 -11.692 1.00 73.19 104 ASP A CA 1
ATOM 756 C C . ASP A 1 104 ? 15.322 -19.519 -11.323 1.00 73.19 104 ASP A C 1
ATOM 758 O O . ASP A 1 104 ? 15.716 -20.484 -10.662 1.00 73.19 104 ASP A O 1
ATOM 762 N N . LEU A 1 105 ? 14.045 -19.423 -11.715 1.00 68.06 105 LEU A N 1
ATOM 763 C CA . LEU A 1 105 ? 13.018 -20.448 -11.480 1.00 68.06 105 LEU A CA 1
ATOM 764 C C . LEU A 1 105 ? 12.808 -21.390 -12.680 1.00 68.06 105 LEU A C 1
ATOM 766 O O . LEU A 1 105 ? 12.044 -22.353 -12.545 1.00 68.06 105 LEU A O 1
ATOM 770 N N . ALA A 1 106 ? 13.431 -21.107 -13.829 1.00 60.66 106 ALA A N 1
ATOM 771 C CA . ALA A 1 106 ? 13.314 -21.869 -15.077 1.00 60.66 106 ALA A CA 1
ATOM 772 C C . ALA A 1 106 ? 14.492 -22.837 -15.281 1.00 60.66 106 ALA A C 1
ATOM 774 O O . ALA A 1 106 ? 14.230 -23.959 -15.777 1.00 60.66 106 ALA A O 1
#

Foldseek 3Di:
DAAAAAQVVQVHDVVVVVVCVVCVVVVHDQQSYAHEDQFLVVLCVCVVVVHVYYDHDPPPPPPRHDDAPQWDDDPNDTHHDPDPDSCQVSRPRCVVVVVVVVVVVD

Radius of gyration: 14.81 Å; Cα contacts (8 Å, |Δi|>4): 143; chains: 1; bounding box: 30×38×35 Å

Sequence (106 aa):
DVIQVDPGLSYGITEYLRVLDRLEAHGFDRTRCFPHGGHLINLHVVVGLGLGGCEAYPGVFGPFGGYAPTCAIGGGTVAPSDAPGFGLEEKPDLASHLAAMVEDLA

pLDDT: mean 95.54, std 5.38, range [60.66, 98.69]